Protein AF-A0A8D0GKC6-F1 (afdb_monomer_lite)

Sequence (183 aa):
MTLDKDHEVAVQAMKLLMLMSQNCEDVLSSEDCETLYQFVYTTHRPLAVAAGEFLYKRLLSCQGADEEVPSKRGGKFRPNASHLRTLITFFLESELHKHVTYLVDSLWDWATSLLKDWECMTALLLENIEEEEEVLSNAQESVLVEIILATVREASEGHPPVGRGAARRVSEFDSNLFVCAGT

Structure (mmCIF, N/CA/C/O backbone):
data_AF-A0A8D0GKC6-F1
#
_entry.id   AF-A0A8D0GKC6-F1
#
loop_
_atom_site.group_PDB
_atom_site.id
_atom_site.type_symbol
_atom_site.label_atom_id
_atom_site.label_alt_id
_atom_site.label_comp_id
_atom_site.label_asym_id
_atom_site.label_entity_id
_atom_site.label_seq_id
_atom_site.pdbx_PDB_ins_code
_atom_site.Cartn_x
_atom_site.Cartn_y
_atom_site.Cartn_z
_atom_site.occupancy
_atom_site.B_iso_or_equiv
_atom_site.auth_seq_id
_atom_site.auth_comp_id
_atom_site.auth_asym_id
_atom_site.auth_atom_id
_atom_site.pdbx_PDB_model_num
ATOM 1 N N . MET A 1 1 ? 16.879 -10.874 -8.946 1.00 59.22 1 MET A N 1
ATOM 2 C CA . MET A 1 1 ? 15.945 -10.841 -10.097 1.00 59.22 1 MET A CA 1
ATOM 3 C C . MET A 1 1 ? 14.841 -9.801 -9.918 1.00 59.22 1 MET A C 1
ATOM 5 O O . MET A 1 1 ? 14.471 -9.173 -10.891 1.00 59.22 1 MET A O 1
ATOM 9 N N . THR A 1 2 ? 14.336 -9.550 -8.707 1.00 56.59 2 THR A N 1
ATOM 10 C CA . THR A 1 2 ? 13.436 -8.404 -8.437 1.00 56.59 2 THR A CA 1
ATOM 11 C C . THR A 1 2 ? 14.154 -7.043 -8.478 1.00 56.59 2 THR A C 1
ATOM 13 O O . THR A 1 2 ? 13.531 -6.025 -8.746 1.00 56.59 2 THR A O 1
ATOM 16 N N . LEU A 1 3 ? 15.478 -7.033 -8.284 1.00 65.00 3 LEU A N 1
ATOM 17 C CA . LEU A 1 3 ? 16.379 -5.882 -8.472 1.00 65.00 3 LEU A CA 1
ATOM 18 C C . LEU A 1 3 ? 17.128 -5.927 -9.819 1.00 65.00 3 LEU A C 1
ATOM 20 O O . LEU A 1 3 ? 18.286 -5.516 -9.902 1.00 65.00 3 LEU A O 1
ATOM 24 N N . ASP A 1 4 ? 16.528 -6.526 -10.849 1.00 73.06 4 ASP A N 1
ATOM 25 C CA . ASP A 1 4 ? 17.168 -6.583 -12.166 1.00 73.06 4 ASP A CA 1
ATOM 26 C C . ASP A 1 4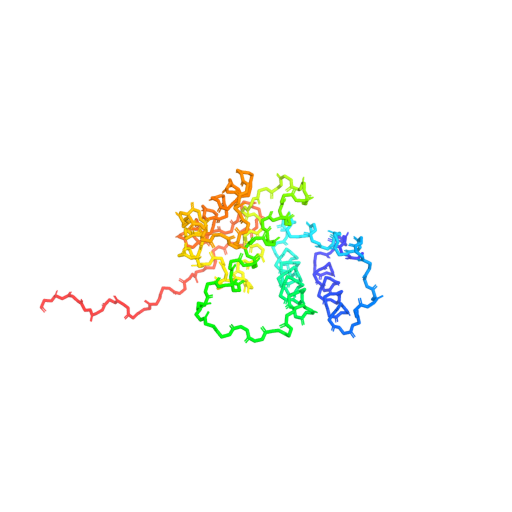 ? 17.294 -5.184 -12.794 1.00 73.06 4 ASP A C 1
ATOM 28 O O . ASP A 1 4 ? 16.522 -4.275 -12.484 1.00 73.06 4 ASP A O 1
ATOM 32 N N . LYS A 1 5 ? 18.276 -5.003 -13.684 1.00 71.69 5 LYS A N 1
ATOM 33 C CA . LYS A 1 5 ? 18.432 -3.760 -14.452 1.00 71.69 5 LYS A CA 1
ATOM 34 C C . LYS A 1 5 ? 17.299 -3.593 -15.464 1.00 71.69 5 LYS A C 1
ATOM 36 O O . LYS A 1 5 ? 16.935 -2.457 -15.773 1.00 71.69 5 LYS A O 1
ATOM 41 N N . ASP A 1 6 ? 16.743 -4.705 -15.949 1.00 78.00 6 ASP A N 1
ATOM 42 C CA . ASP A 1 6 ? 15.542 -4.700 -16.776 1.00 78.00 6 ASP A CA 1
ATOM 43 C C . ASP A 1 6 ? 14.279 -4.707 -15.914 1.00 78.00 6 ASP A C 1
ATOM 45 O O . ASP A 1 6 ? 13.900 -5.700 -15.288 1.00 78.00 6 ASP A O 1
ATOM 49 N N . HIS A 1 7 ? 13.579 -3.574 -15.931 1.00 77.25 7 HIS A N 1
ATOM 50 C CA . HIS A 1 7 ? 12.373 -3.358 -15.138 1.00 77.25 7 HIS A CA 1
ATOM 51 C C . HIS A 1 7 ? 11.237 -4.326 -15.505 1.00 77.25 7 HIS A C 1
ATOM 53 O O . HIS A 1 7 ? 10.476 -4.735 -14.631 1.00 77.25 7 HIS A O 1
ATOM 59 N N . GLU A 1 8 ? 11.145 -4.750 -16.768 1.00 80.75 8 GLU A N 1
ATOM 60 C CA . GLU A 1 8 ? 10.177 -5.762 -17.208 1.00 80.75 8 GLU A CA 1
ATOM 61 C C . GLU A 1 8 ? 10.452 -7.128 -16.564 1.00 80.75 8 GLU A C 1
ATOM 63 O O . GLU A 1 8 ? 9.529 -7.793 -16.093 1.00 80.75 8 GLU A O 1
ATOM 68 N N . VAL A 1 9 ? 11.725 -7.529 -16.461 1.00 84.44 9 VAL A N 1
ATOM 69 C CA . VAL A 1 9 ? 12.122 -8.786 -15.807 1.00 84.44 9 VAL A CA 1
ATOM 70 C C . VAL A 1 9 ? 11.808 -8.727 -14.314 1.00 84.44 9 VAL A C 1
ATOM 72 O O . VAL A 1 9 ? 11.260 -9.685 -13.768 1.00 84.44 9 VAL A O 1
ATOM 75 N N . ALA A 1 10 ? 12.070 -7.587 -13.668 1.00 83.69 10 ALA A N 1
ATOM 76 C CA . ALA A 1 10 ? 11.722 -7.369 -12.267 1.00 83.69 10 ALA A CA 1
ATOM 77 C C . ALA A 1 10 ? 10.207 -7.488 -12.012 1.00 83.69 10 ALA A C 1
ATOM 79 O O . ALA A 1 10 ? 9.794 -8.133 -11.047 1.00 83.69 10 ALA A O 1
ATOM 80 N N . VAL A 1 11 ? 9.371 -6.930 -12.898 1.00 84.75 11 VAL A N 1
ATOM 81 C CA . VAL A 1 11 ? 7.902 -7.036 -12.810 1.00 84.75 11 VAL A CA 1
ATOM 82 C C . VAL A 1 11 ? 7.440 -8.484 -12.961 1.00 84.75 11 VAL A C 1
ATOM 84 O O . VAL A 1 11 ? 6.608 -8.945 -12.179 1.00 84.75 11 VAL A O 1
ATOM 87 N N . GLN A 1 12 ? 7.971 -9.221 -13.941 1.00 84.75 12 GLN A N 1
ATOM 88 C CA . GLN A 1 12 ? 7.602 -10.628 -14.129 1.00 84.75 12 GLN A CA 1
ATOM 89 C C . GLN A 1 12 ? 8.078 -11.504 -12.963 1.00 84.75 12 GLN A C 1
ATOM 91 O O . GLN A 1 12 ? 7.338 -12.380 -12.522 1.00 84.75 12 GLN A O 1
ATOM 96 N N . ALA A 1 13 ? 9.264 -11.233 -12.409 1.00 86.12 13 ALA A N 1
ATOM 97 C CA . ALA A 1 13 ? 9.757 -11.913 -11.215 1.00 86.12 13 ALA A CA 1
ATOM 98 C C . ALA A 1 13 ? 8.852 -11.654 -9.998 1.00 86.12 13 ALA A C 1
ATOM 100 O O . ALA A 1 13 ? 8.500 -12.598 -9.297 1.00 86.12 13 ALA A O 1
ATOM 101 N N . MET A 1 14 ? 8.414 -10.408 -9.785 1.00 85.00 14 MET A N 1
ATOM 102 C CA . MET A 1 14 ? 7.464 -10.056 -8.721 1.00 85.00 14 MET A CA 1
ATOM 103 C C . MET A 1 14 ? 6.135 -10.810 -8.872 1.00 85.00 14 MET A C 1
ATOM 105 O O . MET A 1 14 ? 5.643 -11.409 -7.918 1.00 85.00 14 MET A O 1
ATOM 109 N N . LYS A 1 15 ? 5.573 -10.849 -10.086 1.00 84.56 15 LYS A N 1
ATOM 110 C CA . LYS A 1 15 ? 4.337 -11.598 -10.372 1.00 84.56 15 LYS A CA 1
ATOM 111 C C . LYS A 1 15 ? 4.500 -13.100 -10.152 1.00 84.56 15 LYS A C 1
ATOM 113 O O . LYS A 1 15 ? 3.595 -13.740 -9.627 1.00 84.56 15 LYS A O 1
ATOM 118 N N . LEU A 1 16 ? 5.648 -13.662 -10.527 1.00 85.06 16 LEU A N 1
ATOM 119 C CA . LEU A 1 16 ? 5.946 -15.069 -10.284 1.00 85.06 16 LEU A CA 1
ATOM 120 C C . LEU A 1 16 ? 6.012 -15.369 -8.783 1.00 85.06 16 LEU A C 1
ATOM 122 O O . LEU A 1 16 ? 5.366 -16.311 -8.338 1.00 85.06 16 LEU A O 1
ATOM 126 N N . LEU A 1 17 ? 6.724 -14.552 -8.000 1.00 82.00 17 LEU A N 1
ATOM 127 C CA . LEU A 1 17 ? 6.805 -14.707 -6.542 1.00 82.00 17 LEU A CA 1
ATOM 128 C C . LEU A 1 17 ? 5.427 -14.591 -5.885 1.00 82.00 17 LEU A C 1
ATOM 130 O O . LEU A 1 17 ? 5.087 -15.390 -5.016 1.00 82.00 17 LEU A O 1
ATOM 134 N N . MET A 1 18 ? 4.590 -13.670 -6.365 1.00 80.94 18 MET A N 1
ATOM 135 C CA . MET A 1 18 ? 3.201 -13.559 -5.931 1.00 80.94 18 MET A CA 1
ATOM 136 C C . MET A 1 18 ? 2.404 -14.842 -6.222 1.00 80.94 18 MET A C 1
ATOM 138 O O . MET A 1 18 ? 1.714 -15.343 -5.336 1.00 80.94 18 MET A O 1
ATOM 142 N N . LEU A 1 19 ? 2.513 -15.414 -7.425 1.00 79.69 19 LEU A N 1
ATOM 143 C CA . LEU A 1 19 ? 1.852 -16.682 -7.757 1.00 79.69 19 LEU A CA 1
ATOM 144 C C . LEU A 1 19 ? 2.386 -17.846 -6.916 1.00 79.69 19 LEU A C 1
ATOM 146 O O . LEU A 1 19 ? 1.610 -18.700 -6.494 1.00 79.69 19 LEU A O 1
ATOM 150 N N . MET A 1 20 ? 3.689 -17.884 -6.646 1.00 80.19 20 MET A N 1
ATOM 151 C CA . MET A 1 20 ? 4.288 -18.906 -5.788 1.00 80.19 20 MET A CA 1
ATOM 152 C C . MET A 1 20 ? 3.765 -18.798 -4.356 1.00 80.19 20 MET A C 1
ATOM 154 O O . MET A 1 20 ? 3.385 -19.813 -3.792 1.00 80.19 20 MET A O 1
ATOM 158 N N . SER A 1 21 ? 3.638 -17.584 -3.814 1.00 75.06 21 SER A N 1
ATOM 159 C CA . SER A 1 21 ? 3.091 -17.360 -2.468 1.00 75.06 21 SER A CA 1
ATOM 160 C C . SER A 1 21 ? 1.635 -17.809 -2.304 1.00 75.06 21 SER A C 1
ATOM 162 O O . SER A 1 21 ? 1.235 -18.210 -1.219 1.00 75.06 21 SER A O 1
ATOM 164 N N . GLN A 1 22 ? 0.840 -17.743 -3.378 1.00 71.38 22 GLN A N 1
ATOM 165 C CA . GLN A 1 22 ? -0.571 -18.144 -3.371 1.00 71.38 22 GLN A CA 1
ATOM 166 C C . GLN A 1 22 ? -0.742 -19.656 -3.499 1.00 71.38 22 GLN A C 1
ATOM 168 O O . GLN A 1 22 ? -1.721 -20.206 -3.011 1.00 71.38 22 GLN A O 1
ATOM 173 N N . ASN A 1 23 ? 0.181 -20.321 -4.197 1.00 71.25 23 ASN A N 1
ATOM 174 C CA . ASN A 1 23 ? 0.098 -21.758 -4.449 1.00 71.25 23 ASN A CA 1
ATOM 175 C C . ASN A 1 23 ? 0.909 -22.583 -3.440 1.00 71.25 23 ASN A C 1
ATOM 177 O O . ASN A 1 23 ? 0.647 -23.773 -3.284 1.00 71.25 23 ASN A O 1
ATOM 181 N N . CYS A 1 24 ? 1.879 -21.964 -2.764 1.00 65.19 24 CYS A N 1
ATOM 182 C CA . CYS A 1 24 ? 2.765 -22.606 -1.806 1.00 65.19 24 CYS A CA 1
ATOM 183 C C . CYS A 1 24 ? 3.022 -21.657 -0.620 1.00 65.19 24 CYS A C 1
ATOM 185 O O . CYS A 1 24 ? 3.905 -20.800 -0.694 1.00 65.19 24 CYS A O 1
ATOM 187 N N . GLU A 1 25 ? 2.280 -21.826 0.479 1.00 58.81 25 GLU A N 1
ATOM 188 C CA . GLU A 1 25 ? 2.396 -20.964 1.673 1.00 58.81 25 GLU A CA 1
ATOM 189 C C . GLU A 1 25 ? 3.779 -21.020 2.351 1.00 58.81 25 GLU A C 1
ATOM 191 O O . GLU A 1 25 ? 4.148 -20.080 3.044 1.00 58.81 25 GLU A O 1
ATOM 196 N N . ASP A 1 26 ? 4.571 -22.065 2.092 1.00 62.69 26 ASP A N 1
ATOM 197 C CA . ASP A 1 26 ? 5.830 -22.359 2.798 1.00 62.69 26 ASP A CA 1
ATOM 198 C C . ASP A 1 26 ? 7.103 -21.996 2.001 1.00 62.69 26 ASP A C 1
ATOM 200 O O . ASP A 1 26 ? 8.217 -22.369 2.364 1.00 62.69 26 ASP A O 1
ATOM 204 N N . VAL A 1 27 ? 6.958 -21.324 0.851 1.00 68.44 27 VAL A N 1
ATOM 205 C CA . VAL A 1 27 ? 8.092 -21.059 -0.060 1.00 68.44 27 VAL A CA 1
ATOM 206 C C . VAL A 1 27 ? 8.754 -19.703 0.182 1.00 68.44 27 VAL A C 1
ATOM 208 O O . VAL A 1 27 ? 9.926 -19.543 -0.156 1.00 68.44 27 VAL A O 1
ATOM 211 N N . LEU A 1 28 ? 8.037 -18.734 0.754 1.00 70.31 28 LEU A N 1
ATOM 212 C CA . LEU A 1 28 ? 8.579 -17.406 1.046 1.00 70.31 28 LEU A CA 1
ATOM 213 C C . LEU A 1 28 ? 8.733 -17.220 2.552 1.00 70.31 28 LEU A C 1
ATOM 215 O O . LEU A 1 28 ? 7.760 -17.341 3.295 1.00 70.31 28 LEU A O 1
ATOM 219 N N . SER A 1 29 ? 9.945 -16.876 2.984 1.00 77.69 29 SER A N 1
ATOM 220 C CA . SER A 1 29 ? 10.199 -16.471 4.365 1.00 77.69 29 SER A CA 1
ATOM 221 C C . SER A 1 29 ? 9.490 -15.145 4.684 1.00 77.69 29 SER A C 1
ATOM 223 O O . SER A 1 29 ? 9.150 -14.366 3.784 1.00 77.69 29 SER A O 1
ATOM 225 N N . SER A 1 30 ? 9.306 -14.845 5.972 1.00 74.19 30 SER A N 1
ATOM 226 C CA . SER A 1 30 ? 8.868 -13.515 6.420 1.00 74.19 30 SER A CA 1
ATOM 227 C C . SER A 1 30 ? 9.824 -12.422 5.932 1.00 74.19 30 SER A C 1
ATOM 229 O O . SER A 1 30 ? 9.370 -11.383 5.460 1.00 74.19 30 SER A O 1
ATOM 231 N N . GLU A 1 31 ? 11.131 -12.704 5.932 1.00 78.94 31 GLU A N 1
ATOM 232 C CA . GLU A 1 31 ? 12.169 -11.796 5.426 1.00 78.94 31 GLU A CA 1
ATOM 233 C C . GLU A 1 31 ? 11.997 -11.517 3.923 1.00 78.94 31 GLU A C 1
ATOM 235 O O . GLU A 1 31 ? 12.089 -10.372 3.477 1.00 78.94 31 GLU A O 1
ATOM 240 N N . ASP A 1 32 ? 11.669 -12.542 3.128 1.00 81.19 32 ASP A N 1
ATOM 241 C CA . ASP A 1 32 ? 11.417 -12.367 1.696 1.00 81.19 32 ASP A CA 1
ATOM 242 C C . ASP A 1 32 ? 10.186 -11.482 1.476 1.00 81.19 32 ASP A C 1
ATOM 244 O O . ASP A 1 32 ? 10.215 -10.577 0.644 1.00 81.19 32 ASP A O 1
ATOM 248 N N . CYS A 1 33 ? 9.122 -11.679 2.259 1.00 78.81 33 CYS A N 1
ATOM 249 C CA . CYS A 1 33 ? 7.913 -10.859 2.177 1.00 78.81 33 CYS A CA 1
ATOM 250 C C . CYS A 1 33 ? 8.194 -9.385 2.494 1.00 78.81 33 CYS A C 1
ATOM 252 O O . CYS A 1 33 ? 7.742 -8.513 1.751 1.00 78.81 33 CYS A O 1
ATOM 254 N N . GLU A 1 34 ? 8.983 -9.102 3.532 1.00 80.00 34 GLU A N 1
ATOM 255 C CA . GLU A 1 34 ? 9.405 -7.739 3.869 1.00 80.00 34 GLU A CA 1
ATOM 256 C C . GLU A 1 34 ? 10.150 -7.081 2.705 1.00 80.00 34 GLU A C 1
ATOM 258 O O . GLU A 1 34 ? 9.822 -5.955 2.321 1.00 80.00 34 GLU A O 1
ATOM 263 N N . THR A 1 35 ? 11.086 -7.795 2.065 1.00 81.88 35 THR A N 1
ATOM 264 C CA . THR A 1 35 ? 11.780 -7.258 0.882 1.00 81.88 35 THR A CA 1
ATOM 265 C C . THR A 1 35 ? 10.823 -6.991 -0.279 1.00 81.88 35 THR A C 1
ATOM 267 O O . THR A 1 35 ? 10.988 -5.998 -0.989 1.00 81.88 35 THR A O 1
ATOM 270 N N . LEU A 1 36 ? 9.793 -7.824 -0.468 1.00 83.94 36 LEU A N 1
ATOM 271 C CA . LEU A 1 36 ? 8.788 -7.624 -1.513 1.00 83.94 36 LEU A CA 1
ATOM 272 C C . LEU A 1 36 ? 7.919 -6.392 -1.244 1.00 83.94 36 LEU A C 1
ATOM 274 O O . LEU A 1 36 ? 7.638 -5.620 -2.164 1.00 83.94 36 LEU A O 1
ATOM 278 N N . TYR A 1 37 ? 7.557 -6.153 0.014 1.00 83.75 37 TYR A N 1
ATOM 279 C CA . TYR A 1 37 ? 6.782 -4.980 0.399 1.00 83.75 37 TYR A CA 1
ATOM 280 C C . TYR A 1 37 ? 7.551 -3.665 0.207 1.00 83.75 37 TYR A C 1
ATOM 282 O O . TYR A 1 37 ? 6.946 -2.642 -0.111 1.00 83.75 37 TYR A O 1
ATOM 290 N N . GLN A 1 38 ? 8.887 -3.678 0.266 1.00 84.75 38 GLN A N 1
ATOM 291 C CA . GLN A 1 38 ? 9.696 -2.492 -0.053 1.00 84.75 38 GLN A CA 1
ATOM 292 C C . GLN A 1 38 ? 9.508 -2.009 -1.501 1.00 84.75 38 GLN A C 1
ATOM 294 O O . GLN A 1 38 ? 9.652 -0.812 -1.780 1.00 84.75 38 GLN A O 1
ATOM 299 N N . PHE A 1 39 ? 9.141 -2.898 -2.435 1.00 85.38 39 PHE A N 1
ATOM 300 C CA . PHE A 1 39 ? 8.950 -2.520 -3.839 1.00 85.38 39 PHE A CA 1
ATOM 301 C C . PHE A 1 39 ? 7.729 -1.620 -4.073 1.00 85.38 39 PHE A C 1
ATOM 303 O O . PHE A 1 39 ? 7.677 -0.907 -5.083 1.00 85.38 39 PHE A O 1
ATOM 310 N N . VAL A 1 40 ? 6.809 -1.563 -3.107 1.00 85.94 40 VAL A N 1
ATOM 311 C CA . VAL A 1 40 ? 5.681 -0.621 -3.067 1.00 85.94 40 VAL A CA 1
ATOM 312 C C . VAL A 1 40 ? 6.163 0.836 -3.059 1.00 85.94 40 VAL A C 1
ATOM 314 O O . VAL A 1 40 ? 5.433 1.728 -3.471 1.00 85.94 40 VAL A O 1
ATOM 317 N N . TYR A 1 41 ? 7.423 1.108 -2.708 1.00 85.44 41 TYR A N 1
ATOM 318 C CA . TYR A 1 41 ? 8.012 2.453 -2.728 1.00 85.44 41 TYR A CA 1
ATOM 319 C C . TYR A 1 41 ? 8.949 2.714 -3.922 1.00 85.44 41 TYR A C 1
ATOM 321 O O . TYR A 1 41 ? 9.650 3.727 -3.959 1.00 85.44 41 TYR A O 1
ATOM 329 N N . THR A 1 42 ? 9.003 1.821 -4.918 1.00 85.06 42 THR A N 1
ATOM 330 C CA . THR A 1 42 ? 9.894 1.991 -6.087 1.00 85.06 42 THR A CA 1
ATOM 331 C C . THR A 1 42 ? 9.441 3.125 -7.004 1.00 85.06 42 THR A C 1
ATOM 333 O O . THR A 1 42 ? 8.265 3.444 -7.068 1.00 85.06 42 THR A O 1
ATOM 336 N N . THR A 1 43 ? 10.328 3.747 -7.777 1.00 82.06 43 THR A N 1
ATOM 337 C CA . THR A 1 43 ? 9.913 4.762 -8.769 1.00 82.06 43 THR A CA 1
ATOM 338 C C . THR A 1 43 ? 9.258 4.150 -10.013 1.00 82.06 43 THR A C 1
ATOM 340 O O . THR A 1 43 ? 8.572 4.842 -10.757 1.00 82.06 43 THR A O 1
ATOM 343 N N . HIS A 1 44 ? 9.425 2.846 -10.245 1.00 84.25 44 HIS A N 1
ATOM 344 C CA . HIS A 1 44 ? 8.860 2.155 -11.397 1.00 84.25 44 HIS A CA 1
ATOM 345 C C . HIS A 1 44 ? 7.421 1.693 -11.116 1.00 84.25 44 HIS A C 1
ATOM 347 O O . HIS A 1 44 ? 7.207 0.629 -10.532 1.00 84.25 44 HIS A O 1
ATOM 353 N N . ARG A 1 45 ? 6.424 2.476 -11.564 1.00 84.44 45 ARG A N 1
ATOM 354 C CA . ARG A 1 45 ? 4.993 2.227 -11.283 1.00 84.44 45 ARG A CA 1
ATOM 355 C C . ARG A 1 45 ? 4.540 0.783 -11.563 1.00 84.44 45 ARG A C 1
ATOM 357 O O . ARG A 1 45 ? 3.903 0.217 -10.683 1.00 84.44 45 ARG A O 1
ATOM 364 N N . PRO A 1 46 ? 4.867 0.129 -12.698 1.00 85.62 46 PRO A N 1
ATOM 365 C CA . PRO A 1 46 ? 4.428 -1.251 -12.936 1.00 85.62 46 PRO A CA 1
ATOM 366 C C . PRO A 1 46 ? 4.935 -2.262 -11.896 1.00 85.62 46 PRO A C 1
ATOM 368 O O . PRO A 1 46 ? 4.236 -3.223 -11.586 1.00 85.62 46 PRO A O 1
ATOM 371 N N . LEU A 1 47 ? 6.134 -2.044 -11.345 1.00 86.44 47 LEU A N 1
ATOM 372 C CA . LEU A 1 47 ? 6.696 -2.896 -10.293 1.00 86.44 47 LEU A CA 1
ATOM 373 C C . LEU A 1 47 ? 6.040 -2.598 -8.945 1.00 86.44 47 LEU A C 1
ATOM 375 O O . LEU A 1 47 ? 5.680 -3.523 -8.223 1.00 86.44 47 LEU A O 1
ATOM 379 N N . ALA A 1 48 ? 5.830 -1.318 -8.645 1.00 87.81 48 ALA A N 1
ATOM 380 C CA . ALA A 1 48 ? 5.144 -0.885 -7.438 1.00 87.81 48 ALA A CA 1
ATOM 381 C C . ALA A 1 48 ? 3.697 -1.386 -7.364 1.00 87.81 48 ALA A C 1
ATOM 383 O O . ALA A 1 48 ? 3.285 -1.902 -6.333 1.00 87.81 48 ALA A O 1
ATOM 384 N N . VAL A 1 49 ? 2.950 -1.309 -8.468 1.00 88.25 49 VAL A N 1
ATOM 385 C CA . VAL A 1 49 ? 1.570 -1.810 -8.556 1.00 88.25 49 VAL A CA 1
ATOM 386 C C . VAL A 1 49 ? 1.520 -3.332 -8.400 1.00 88.25 49 VAL A C 1
ATOM 388 O O . VAL A 1 49 ? 0.632 -3.845 -7.725 1.00 88.25 49 VAL A O 1
ATOM 391 N N . ALA A 1 50 ? 2.487 -4.069 -8.960 1.00 88.19 50 ALA A N 1
ATOM 392 C CA . ALA A 1 50 ? 2.585 -5.515 -8.744 1.00 88.19 50 ALA A CA 1
ATOM 393 C C . ALA A 1 50 ? 2.907 -5.859 -7.276 1.00 88.19 50 ALA A C 1
ATOM 395 O O . ALA A 1 50 ? 2.345 -6.801 -6.725 1.00 88.19 50 ALA A O 1
ATOM 396 N N . ALA A 1 51 ? 3.773 -5.083 -6.620 1.00 87.50 51 ALA A N 1
ATOM 397 C CA . ALA A 1 51 ? 4.052 -5.241 -5.193 1.00 87.50 51 ALA A CA 1
ATOM 398 C C . ALA A 1 51 ? 2.840 -4.864 -4.318 1.00 87.50 51 ALA A C 1
ATOM 400 O O . ALA A 1 51 ? 2.560 -5.535 -3.327 1.00 87.50 51 ALA A O 1
ATOM 401 N N . GLY A 1 52 ? 2.088 -3.832 -4.710 1.00 87.56 52 GLY A N 1
ATOM 402 C CA . GLY A 1 52 ? 0.846 -3.417 -4.058 1.00 87.56 52 GLY A CA 1
ATOM 403 C C . GLY A 1 52 ? -0.238 -4.491 -4.137 1.00 87.56 52 GLY A C 1
ATOM 404 O O . GLY A 1 52 ? -0.892 -4.773 -3.138 1.00 87.56 52 GLY A O 1
ATOM 405 N N . GLU A 1 53 ? -0.377 -5.162 -5.284 1.00 88.00 53 GLU A N 1
ATOM 406 C CA . GLU A 1 53 ? -1.260 -6.327 -5.430 1.00 88.00 53 GLU A CA 1
ATOM 407 C C . GLU A 1 53 ? -0.878 -7.452 -4.459 1.00 88.00 53 GLU A C 1
ATOM 409 O O . GLU A 1 53 ? -1.746 -8.031 -3.805 1.00 88.00 53 GLU A O 1
ATOM 414 N N . PHE A 1 54 ? 0.421 -7.751 -4.347 1.00 85.94 54 PHE A N 1
ATOM 415 C CA . PHE A 1 54 ? 0.928 -8.773 -3.432 1.00 85.94 54 PHE A CA 1
ATOM 416 C C . PHE A 1 54 ? 0.617 -8.411 -1.975 1.00 85.94 54 PHE A C 1
ATOM 418 O O . PHE A 1 54 ? 0.055 -9.236 -1.255 1.00 85.94 54 PHE A O 1
ATOM 425 N N . LEU A 1 55 ? 0.896 -7.167 -1.570 1.00 85.06 55 LEU A N 1
ATOM 426 C CA . LEU A 1 55 ? 0.568 -6.652 -0.239 1.00 85.06 55 LEU A CA 1
ATOM 427 C C . LEU A 1 55 ? -0.935 -6.752 0.040 1.00 85.06 55 LEU A C 1
ATOM 429 O O . LEU A 1 55 ? -1.328 -7.306 1.060 1.00 85.06 55 LEU A O 1
ATOM 433 N N . TYR A 1 56 ? -1.780 -6.283 -0.880 1.00 84.12 56 TYR A N 1
ATOM 434 C CA . TYR A 1 56 ? -3.231 -6.302 -0.701 1.00 84.12 56 TYR A CA 1
ATOM 435 C C . TYR A 1 56 ? -3.781 -7.727 -0.574 1.00 84.12 56 TYR A C 1
ATOM 437 O O . TYR A 1 56 ? -4.562 -8.014 0.330 1.00 84.12 56 TYR A O 1
ATOM 445 N N . LYS A 1 57 ? -3.325 -8.661 -1.417 1.00 82.75 57 LYS A N 1
ATOM 446 C CA . LYS A 1 57 ? -3.732 -10.070 -1.325 1.00 82.75 57 LYS A CA 1
ATOM 447 C C . LYS A 1 57 ? -3.278 -10.727 -0.024 1.00 82.75 57 LYS A C 1
ATOM 449 O O . LYS A 1 57 ? -4.031 -11.520 0.536 1.00 82.75 57 LYS A O 1
ATOM 454 N N . ARG A 1 58 ? -2.084 -10.400 0.479 1.00 78.06 58 ARG A N 1
ATOM 455 C CA . ARG A 1 58 ? -1.596 -10.901 1.774 1.00 78.06 58 ARG A CA 1
ATOM 456 C C . ARG A 1 58 ? -2.382 -10.306 2.942 1.00 78.06 58 ARG A C 1
ATOM 458 O O . ARG A 1 58 ? -2.799 -11.068 3.806 1.00 78.06 58 ARG A O 1
ATOM 465 N N . LEU A 1 59 ? -2.678 -9.003 2.913 1.00 73.06 59 LEU A N 1
ATOM 466 C CA . LEU A 1 59 ? -3.548 -8.339 3.894 1.00 73.06 59 LEU A CA 1
ATOM 467 C C . LEU A 1 59 ? -4.933 -9.001 3.967 1.00 73.06 59 LEU A C 1
ATOM 469 O O . LEU A 1 59 ? -5.427 -9.247 5.063 1.00 73.06 59 LEU A O 1
ATOM 473 N N . LEU A 1 60 ? -5.522 -9.346 2.816 1.00 68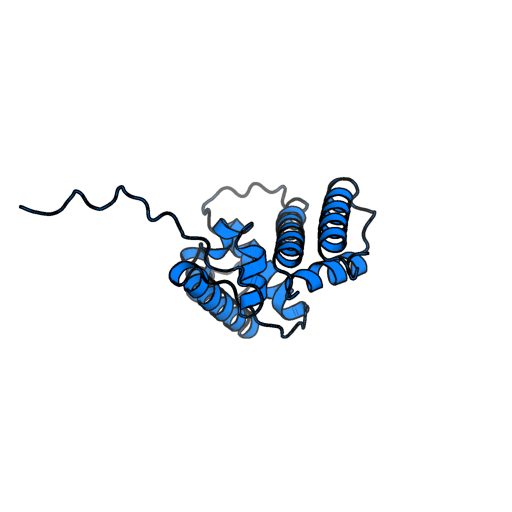.81 60 LEU A N 1
ATOM 474 C CA . LEU A 1 60 ? -6.794 -10.075 2.747 1.00 68.81 60 LEU A CA 1
ATOM 475 C C . LEU A 1 60 ? -6.682 -11.530 3.240 1.00 68.81 60 LEU A C 1
ATOM 477 O O . LEU A 1 60 ? -7.612 -12.044 3.853 1.00 68.81 60 LEU A O 1
ATOM 481 N N . SER A 1 61 ? -5.563 -12.208 2.966 1.00 64.06 61 SER A N 1
ATOM 482 C CA . SER A 1 61 ? -5.381 -13.630 3.308 1.00 64.06 61 SER A CA 1
ATOM 483 C C . SER A 1 61 ? -5.107 -13.852 4.800 1.00 64.06 61 SER A C 1
ATOM 485 O O . SER A 1 61 ? -5.579 -14.838 5.357 1.00 64.06 61 SER A O 1
ATOM 487 N N . CYS A 1 62 ? -4.410 -12.930 5.476 1.00 51.25 62 CYS A N 1
ATOM 488 C CA . CYS A 1 62 ? -4.134 -13.028 6.917 1.00 51.25 62 CYS A CA 1
ATOM 489 C C . CYS A 1 62 ? -5.400 -12.995 7.795 1.00 51.25 62 CYS A C 1
ATOM 491 O O . CYS A 1 62 ? -5.354 -13.450 8.930 1.00 51.25 62 CYS A O 1
ATOM 493 N N . GLN A 1 63 ? -6.528 -12.499 7.279 1.00 49.53 63 GLN A N 1
ATOM 494 C CA . GLN A 1 63 ? -7.816 -12.478 7.985 1.00 49.53 63 GLN A CA 1
ATOM 495 C C . GLN A 1 63 ? -8.699 -13.705 7.688 1.00 49.53 63 GLN A C 1
ATOM 497 O O . GLN A 1 63 ? -9.776 -13.830 8.255 1.00 49.53 63 GLN A O 1
ATOM 502 N N . GLY A 1 64 ? -8.270 -14.608 6.797 1.00 37.91 64 GLY A N 1
ATOM 503 C CA . GLY A 1 64 ? -8.991 -15.850 6.490 1.00 37.91 64 GLY A CA 1
ATOM 504 C C . GLY A 1 64 ? -8.655 -17.024 7.417 1.00 37.91 64 GLY A C 1
ATOM 505 O O . GLY A 1 64 ? -9.324 -18.051 7.348 1.00 37.91 64 GLY A O 1
ATOM 506 N N . ALA A 1 65 ? -7.616 -16.892 8.249 1.00 38.59 65 ALA A N 1
ATOM 507 C CA . ALA A 1 65 ? -7.124 -17.951 9.135 1.00 38.59 65 ALA A CA 1
ATOM 508 C C . ALA A 1 65 ? -7.595 -17.815 10.593 1.00 38.59 65 ALA A C 1
ATOM 510 O O . ALA A 1 65 ? -7.419 -18.752 11.369 1.00 38.59 65 ALA A O 1
ATOM 511 N N . ASP A 1 66 ? -8.207 -16.688 10.956 1.00 37.03 66 ASP A N 1
ATOM 512 C CA . ASP A 1 66 ? -8.742 -16.438 12.292 1.00 37.03 66 ASP A CA 1
ATOM 513 C C . ASP A 1 66 ? -10.169 -15.893 12.138 1.00 37.03 66 ASP A C 1
ATOM 515 O O . ASP A 1 66 ? -10.396 -15.026 11.301 1.00 37.03 66 ASP A O 1
ATOM 519 N N . GLU A 1 67 ? -11.117 -16.419 12.917 1.00 38.34 67 GLU A N 1
ATOM 520 C CA . GLU A 1 67 ? -12.573 -16.158 12.878 1.00 38.34 67 GLU A CA 1
ATOM 521 C C . GLU A 1 67 ? -13.436 -17.053 11.950 1.00 38.34 67 GLU A C 1
ATOM 523 O O . GLU A 1 67 ? -14.258 -16.581 11.161 1.00 38.34 67 GLU A O 1
ATOM 528 N N . GLU A 1 68 ? -13.437 -18.372 12.191 1.00 35.09 68 GLU A N 1
ATOM 529 C CA . GLU A 1 68 ? -14.729 -19.086 12.238 1.00 35.09 68 GLU A CA 1
ATOM 530 C C . GLU A 1 68 ? -15.449 -18.754 13.562 1.00 35.09 68 GLU A C 1
ATOM 532 O O . GLU A 1 68 ? -15.591 -19.592 14.451 1.00 35.09 68 GLU A O 1
ATOM 537 N N . VAL A 1 69 ? -15.949 -17.524 13.703 1.00 35.62 69 VAL A N 1
ATOM 538 C CA . VAL A 1 69 ? -17.050 -17.231 14.630 1.00 35.62 69 VAL A CA 1
ATOM 539 C C . VAL A 1 69 ? -18.059 -16.341 13.900 1.00 35.62 69 VAL A C 1
ATOM 541 O O . VAL A 1 69 ? -17.800 -15.165 13.649 1.00 35.62 69 VAL A O 1
ATOM 544 N N . PRO A 1 70 ? -19.249 -16.853 13.532 1.00 39.78 70 PRO A N 1
ATOM 545 C CA . PRO A 1 70 ? -20.239 -16.063 12.820 1.00 39.78 70 PRO A CA 1
ATOM 546 C C . PRO A 1 70 ? -20.968 -15.164 13.821 1.00 39.78 70 PRO A C 1
ATOM 548 O O . PRO A 1 70 ? -22.082 -15.467 14.263 1.00 39.78 70 PRO A O 1
ATOM 551 N N . SER A 1 71 ? -20.357 -14.038 14.189 1.00 32.03 71 SER A N 1
ATOM 552 C CA . SER A 1 71 ? -21.045 -13.032 14.990 1.00 32.03 71 SER A CA 1
ATOM 553 C C . SER A 1 71 ? -21.998 -12.230 14.105 1.00 32.03 71 SER A C 1
ATOM 555 O O . SER A 1 71 ? -21.649 -11.300 13.380 1.00 32.03 71 SER A O 1
ATOM 557 N N . LYS A 1 72 ? -23.259 -12.660 14.148 1.00 43.84 72 LYS A N 1
ATOM 558 C CA . LYS A 1 72 ? -24.434 -11.956 13.640 1.00 43.84 72 LYS A CA 1
ATOM 559 C C . LYS A 1 72 ? -24.520 -10.548 14.244 1.00 43.84 72 LYS A C 1
ATOM 561 O O . LYS A 1 72 ? -25.040 -10.421 15.349 1.00 43.84 72 LYS A O 1
ATOM 566 N N . ARG A 1 73 ? -24.140 -9.513 13.488 1.00 39.78 73 ARG A N 1
ATOM 567 C CA . ARG A 1 73 ? -24.850 -8.217 13.339 1.00 39.78 73 ARG A CA 1
ATOM 568 C C . ARG A 1 73 ? -23.941 -7.180 12.680 1.00 39.78 73 ARG A C 1
ATOM 570 O O . ARG A 1 73 ? -22.917 -6.844 13.239 1.00 39.78 73 ARG A O 1
ATOM 577 N N . GLY A 1 74 ? -24.419 -6.621 11.567 1.00 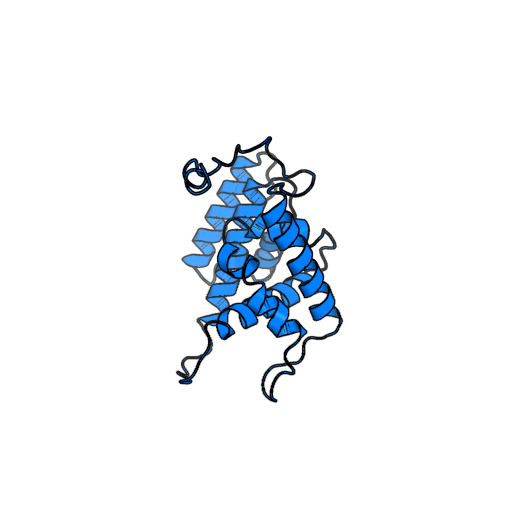38.88 74 GLY A N 1
ATOM 578 C CA . GLY A 1 74 ? -24.200 -5.220 11.193 1.00 38.88 74 GLY A CA 1
ATOM 579 C C . GLY A 1 74 ? -22.802 -4.807 10.721 1.00 38.88 74 GLY A C 1
ATOM 580 O O . GLY A 1 74 ? -21.835 -4.864 11.460 1.00 38.88 74 GLY A O 1
ATOM 581 N N . GLY A 1 75 ? -22.744 -4.248 9.512 1.00 39.41 75 GLY A N 1
ATOM 582 C CA . GLY A 1 75 ? -21.713 -3.276 9.151 1.00 39.41 75 GLY A CA 1
ATOM 583 C C . GLY A 1 75 ? -20.734 -3.762 8.093 1.00 39.41 75 GLY A C 1
ATOM 584 O O . GLY A 1 75 ? -19.763 -4.449 8.381 1.00 39.41 75 GLY A O 1
ATOM 585 N N . LYS A 1 76 ? -20.919 -3.284 6.860 1.00 47.03 76 LYS A N 1
ATOM 586 C CA . LYS A 1 76 ? -19.888 -3.309 5.807 1.00 47.03 76 LYS A CA 1
ATOM 587 C C . LYS A 1 76 ? -18.576 -2.611 6.232 1.00 47.03 76 LYS A C 1
ATOM 589 O O . LYS A 1 76 ? -17.564 -2.810 5.577 1.00 47.03 76 LYS A O 1
ATOM 594 N N . PHE A 1 77 ? -18.604 -1.847 7.330 1.00 46.00 77 PHE A N 1
ATOM 595 C CA . PHE A 1 77 ? -17.476 -1.134 7.935 1.00 46.00 77 PHE A CA 1
ATOM 596 C C . PHE A 1 77 ? -16.403 -2.047 8.542 1.00 46.00 77 PHE A C 1
ATOM 598 O O . PHE A 1 77 ? -15.221 -1.741 8.429 1.00 46.00 77 PHE A O 1
ATOM 605 N N . ARG A 1 78 ? -16.782 -3.174 9.161 1.00 58.81 78 ARG A N 1
ATOM 606 C CA . ARG A 1 78 ? -15.858 -3.995 9.966 1.00 58.81 78 ARG A CA 1
ATOM 607 C C . ARG A 1 78 ? -14.635 -4.534 9.200 1.00 58.81 78 ARG A C 1
ATOM 609 O O . ARG A 1 78 ? -13.530 -4.389 9.716 1.00 58.81 78 ARG A O 1
ATOM 616 N N . PRO A 1 79 ? -14.774 -5.109 7.985 1.00 67.31 79 PRO A N 1
ATOM 617 C CA . PRO A 1 79 ? -13.609 -5.597 7.249 1.00 67.31 79 PRO A CA 1
ATOM 618 C C . PRO A 1 79 ? -12.733 -4.448 6.737 1.00 67.31 79 PRO A C 1
ATOM 620 O O . PRO A 1 79 ? -11.516 -4.547 6.746 1.00 67.31 79 PRO A O 1
ATOM 623 N N . ASN A 1 80 ? -13.311 -3.326 6.302 1.00 74.00 80 ASN A N 1
ATOM 624 C CA . ASN A 1 80 ? -12.506 -2.204 5.809 1.00 74.00 80 ASN A CA 1
ATOM 625 C C . ASN A 1 80 ? -11.733 -1.526 6.946 1.00 74.00 80 ASN A C 1
ATOM 627 O O . ASN A 1 80 ? -10.566 -1.185 6.765 1.00 74.00 80 ASN A O 1
ATOM 631 N N . ALA A 1 81 ? -12.339 -1.423 8.130 1.00 79.94 81 ALA A N 1
ATOM 632 C CA . ALA A 1 81 ? -11.691 -0.906 9.326 1.00 79.94 81 ALA A CA 1
ATOM 633 C C . ALA A 1 81 ? -10.497 -1.767 9.767 1.00 79.94 81 ALA A C 1
ATOM 635 O O . ALA A 1 81 ? -9.421 -1.229 10.037 1.00 79.94 81 ALA A O 1
ATOM 636 N N . SER A 1 82 ? -10.646 -3.097 9.792 1.00 81.31 82 SER A N 1
ATOM 637 C CA . SER A 1 82 ? -9.544 -4.007 10.131 1.00 81.31 82 SER A CA 1
ATOM 638 C C . SER A 1 82 ? -8.413 -3.929 9.099 1.00 81.31 82 SER A C 1
ATOM 640 O O . SER A 1 82 ? -7.256 -3.771 9.481 1.00 81.31 82 SER A O 1
ATOM 642 N N . HIS A 1 83 ? -8.730 -3.934 7.797 1.00 82.88 83 HIS A N 1
ATOM 643 C CA . HIS A 1 83 ? -7.729 -3.777 6.736 1.00 82.88 83 HIS A CA 1
ATOM 644 C C . HIS A 1 83 ? -7.003 -2.423 6.799 1.00 82.88 83 HIS A C 1
ATOM 646 O O . HIS A 1 83 ? -5.793 -2.374 6.579 1.00 82.88 83 HIS A O 1
ATOM 652 N N . LEU A 1 84 ? -7.710 -1.331 7.120 1.00 85.06 84 LEU A N 1
ATOM 653 C CA . LEU A 1 84 ? -7.109 -0.009 7.323 1.00 85.06 84 LEU A CA 1
ATOM 654 C C . LEU A 1 84 ? -6.153 -0.010 8.514 1.00 85.06 84 LEU A C 1
ATOM 656 O O . LEU A 1 84 ? -5.029 0.469 8.377 1.00 85.06 84 LEU A O 1
ATOM 660 N N . ARG A 1 85 ? -6.548 -0.595 9.651 1.00 85.31 85 ARG A N 1
ATOM 661 C CA . ARG A 1 85 ? -5.670 -0.724 10.824 1.00 85.31 85 ARG A CA 1
ATOM 662 C C . ARG A 1 85 ? -4.405 -1.513 10.491 1.00 85.31 85 ARG A C 1
ATOM 664 O O . ARG A 1 85 ? -3.313 -1.028 10.772 1.00 85.31 85 ARG A O 1
ATOM 671 N N . THR A 1 86 ? -4.522 -2.665 9.827 1.00 85.44 86 THR A N 1
ATOM 672 C CA . THR A 1 86 ? -3.348 -3.451 9.413 1.00 85.44 86 THR A CA 1
ATOM 673 C C . THR A 1 86 ? -2.456 -2.679 8.438 1.00 85.44 86 THR A C 1
ATOM 675 O O . THR A 1 86 ? -1.237 -2.726 8.571 1.00 85.44 86 THR A O 1
ATOM 678 N N . LEU A 1 87 ? -3.031 -1.925 7.493 1.00 86.19 87 LEU A N 1
ATOM 679 C CA . LEU A 1 87 ? -2.265 -1.090 6.562 1.00 86.19 87 LEU A CA 1
ATOM 680 C C . LEU A 1 87 ? -1.498 0.031 7.281 1.00 86.19 87 LEU A C 1
ATOM 682 O O . LEU A 1 87 ? -0.348 0.302 6.940 1.00 86.19 87 LEU A O 1
ATOM 686 N N . ILE A 1 88 ? -2.119 0.672 8.275 1.00 86.75 88 ILE A N 1
ATOM 687 C CA . ILE A 1 88 ? -1.480 1.712 9.088 1.00 86.75 88 ILE A CA 1
ATOM 688 C C . ILE A 1 88 ? -0.338 1.116 9.913 1.00 86.75 88 ILE A C 1
ATOM 690 O O . ILE A 1 88 ? 0.756 1.679 9.928 1.00 86.75 88 ILE A O 1
ATOM 694 N N . THR A 1 89 ? -0.569 -0.023 10.571 1.00 86.00 89 THR A N 1
ATOM 695 C CA . THR A 1 89 ? 0.472 -0.732 11.327 1.00 86.00 89 THR A CA 1
ATOM 696 C C . THR A 1 89 ? 1.631 -1.114 10.412 1.00 86.00 89 THR A C 1
ATOM 698 O O . THR A 1 89 ? 2.770 -0.787 10.721 1.00 86.00 89 THR A O 1
ATOM 701 N N . PHE A 1 90 ? 1.342 -1.668 9.231 1.00 84.50 90 PHE A N 1
ATOM 702 C CA . PHE A 1 90 ? 2.351 -1.963 8.217 1.00 84.50 90 PHE A CA 1
ATOM 703 C C . PHE A 1 90 ? 3.156 -0.714 7.817 1.00 84.50 90 PHE A C 1
ATOM 705 O O . PHE A 1 90 ? 4.380 -0.772 7.726 1.00 84.50 90 PHE A O 1
ATOM 712 N N . PHE A 1 91 ? 2.504 0.434 7.602 1.00 84.19 91 PHE A N 1
ATOM 713 C CA . PHE A 1 91 ? 3.207 1.674 7.262 1.00 84.19 91 PHE A CA 1
ATOM 714 C C . PHE A 1 91 ? 4.149 2.125 8.388 1.00 84.19 91 PHE A C 1
ATOM 716 O O . PHE A 1 91 ? 5.300 2.465 8.111 1.00 84.19 91 PHE A O 1
ATOM 723 N N . LEU A 1 92 ? 3.685 2.081 9.640 1.00 84.12 92 LEU A N 1
ATOM 724 C CA . LEU A 1 92 ? 4.473 2.452 10.817 1.00 84.12 92 LEU A CA 1
ATOM 725 C C . LEU A 1 92 ? 5.662 1.508 11.049 1.00 84.12 92 LEU A C 1
ATOM 727 O O . LEU A 1 92 ? 6.762 1.984 11.314 1.00 84.12 92 LEU A O 1
ATOM 731 N N . GLU A 1 93 ? 5.457 0.197 10.911 1.00 82.12 93 GLU A N 1
ATOM 732 C CA . GLU A 1 93 ? 6.501 -0.826 11.069 1.00 82.12 93 GLU A CA 1
ATOM 733 C C . GLU A 1 93 ? 7.522 -0.802 9.937 1.00 82.12 93 GLU A C 1
ATOM 735 O O . GLU A 1 93 ? 8.689 -1.122 10.143 1.00 82.12 93 GLU A O 1
ATOM 740 N N . SER A 1 94 ? 7.099 -0.413 8.733 1.00 70.50 94 SER A N 1
ATOM 741 C CA . SER A 1 94 ? 7.971 -0.482 7.570 1.00 70.50 94 SER A CA 1
ATOM 742 C C . SER A 1 94 ? 9.177 0.460 7.655 1.00 70.50 94 SER A C 1
ATOM 744 O O . SER A 1 94 ? 10.109 0.254 6.887 1.00 70.50 94 SER A O 1
ATOM 746 N N . GLU A 1 95 ? 9.174 1.486 8.527 1.00 66.62 95 GLU A N 1
ATOM 747 C CA . GLU A 1 95 ? 10.201 2.552 8.673 1.00 66.62 95 GLU A CA 1
ATOM 748 C C . GLU A 1 95 ? 10.671 3.192 7.343 1.00 66.62 95 GLU A C 1
ATOM 750 O O . GLU A 1 95 ? 11.613 3.987 7.272 1.00 66.62 95 GLU A O 1
ATOM 755 N N . LEU A 1 96 ? 9.988 2.892 6.239 1.00 61.62 96 LEU A N 1
ATOM 756 C CA . LEU A 1 96 ? 10.306 3.377 4.914 1.00 61.62 96 LEU A CA 1
ATOM 757 C C . LEU A 1 96 ? 9.672 4.753 4.808 1.00 61.62 96 LEU A C 1
ATOM 759 O O . LEU A 1 96 ? 8.539 4.907 4.365 1.00 61.62 96 LEU A O 1
ATOM 763 N N . HIS A 1 97 ? 10.430 5.773 5.209 1.00 55.16 97 HIS A N 1
ATOM 764 C CA . HIS A 1 97 ? 10.070 7.198 5.180 1.00 55.16 97 HIS A CA 1
ATOM 765 C C . HIS A 1 97 ? 9.787 7.774 3.771 1.00 55.16 97 HIS A C 1
ATOM 767 O O . HIS A 1 97 ? 9.988 8.960 3.513 1.00 55.16 97 HIS A O 1
ATOM 773 N N . LYS A 1 98 ? 9.343 6.959 2.814 1.00 61.16 98 LYS A N 1
ATOM 774 C CA . LYS A 1 98 ? 9.040 7.352 1.440 1.00 61.16 98 LYS A CA 1
ATOM 775 C C . LYS A 1 98 ? 7.532 7.479 1.272 1.00 61.16 98 LYS A C 1
ATOM 777 O O . LYS A 1 98 ? 6.930 6.660 0.606 1.00 61.16 98 LYS A O 1
ATOM 782 N N . HIS A 1 99 ? 6.979 8.525 1.887 1.00 78.81 99 HIS A N 1
ATOM 783 C CA . HIS A 1 99 ? 5.647 9.116 1.695 1.00 78.81 99 HIS A CA 1
ATOM 784 C C . HIS A 1 99 ? 4.459 8.167 1.435 1.00 78.81 99 HIS A C 1
ATOM 786 O O . HIS A 1 99 ? 4.402 7.450 0.438 1.00 78.81 99 HIS A O 1
ATOM 792 N N . VAL A 1 100 ? 3.396 8.335 2.226 1.00 85.06 100 VAL A N 1
ATOM 793 C CA . VAL A 1 100 ? 2.092 7.671 2.037 1.00 85.06 100 VAL A CA 1
ATOM 794 C C . VAL A 1 100 ? 1.576 7.753 0.591 1.00 85.06 100 VAL A C 1
ATOM 796 O O . VAL A 1 100 ? 0.956 6.818 0.101 1.00 85.06 100 VAL A O 1
ATOM 799 N N . THR A 1 101 ? 1.901 8.813 -0.152 1.00 86.94 101 THR A N 1
ATOM 800 C CA . THR A 1 101 ? 1.511 8.978 -1.562 1.00 86.94 101 THR A CA 1
ATOM 801 C C . THR A 1 101 ? 2.002 7.863 -2.492 1.00 86.94 101 THR A C 1
ATOM 803 O O . THR A 1 101 ? 1.291 7.503 -3.423 1.00 86.94 101 THR A O 1
ATOM 806 N N . TYR A 1 102 ? 3.185 7.288 -2.255 1.00 86.38 102 TYR A N 1
ATOM 807 C CA . TYR A 1 102 ? 3.700 6.166 -3.053 1.00 86.38 102 TYR A CA 1
ATOM 808 C C . TYR A 1 102 ? 3.020 4.847 -2.689 1.00 86.38 102 TYR A C 1
ATOM 810 O O . TYR A 1 102 ? 2.792 4.006 -3.561 1.00 86.38 102 TYR A O 1
ATOM 818 N N . LEU A 1 103 ? 2.686 4.667 -1.410 1.00 87.50 103 LEU A N 1
ATOM 819 C CA . LEU A 1 103 ? 1.913 3.521 -0.942 1.00 87.50 103 LEU A CA 1
ATOM 820 C C . LEU A 1 103 ? 0.508 3.542 -1.554 1.00 87.50 103 LEU A C 1
ATOM 822 O O . LEU A 1 103 ? 0.081 2.546 -2.135 1.00 87.50 103 LEU A O 1
ATOM 826 N N . VAL A 1 104 ? -0.165 4.693 -1.487 1.00 88.38 104 VAL A N 1
ATOM 827 C CA . VAL A 1 104 ? -1.518 4.870 -2.021 1.00 88.38 104 VAL A CA 1
ATOM 828 C C . VAL A 1 104 ? -1.551 4.655 -3.539 1.00 88.38 104 VAL A C 1
ATOM 830 O O . VAL A 1 104 ? -2.343 3.826 -3.974 1.00 88.38 104 VAL A O 1
ATOM 833 N N . ASP A 1 105 ? -0.636 5.239 -4.324 1.00 88.25 105 ASP A N 1
ATOM 834 C CA . ASP A 1 105 ? -0.596 5.024 -5.789 1.00 88.25 105 ASP A CA 1
ATOM 835 C C . ASP A 1 105 ? -0.342 3.559 -6.175 1.00 88.25 105 ASP A C 1
ATOM 837 O O . ASP A 1 105 ? -0.925 3.045 -7.130 1.00 88.25 105 ASP A O 1
ATOM 841 N N . SER A 1 106 ? 0.495 2.845 -5.416 1.00 88.38 106 SER A N 1
ATOM 842 C CA . SER A 1 106 ? 0.742 1.416 -5.668 1.00 88.38 106 SER A CA 1
ATOM 843 C C . SER A 1 106 ? -0.496 0.559 -5.434 1.00 88.38 106 SER A C 1
ATOM 845 O O . SER A 1 106 ? -0.694 -0.456 -6.102 1.00 88.38 106 SER A O 1
ATOM 847 N N . LEU A 1 107 ? -1.299 0.946 -4.444 1.00 88.50 107 LEU A N 1
ATOM 848 C CA . LEU A 1 107 ? -2.511 0.248 -4.044 1.00 88.50 107 LEU A CA 1
ATOM 849 C C . LEU A 1 107 ? -3.743 0.744 -4.807 1.00 88.50 107 LEU A C 1
ATOM 851 O O . LEU A 1 107 ? -4.767 0.066 -4.782 1.00 88.50 107 LEU A O 1
ATOM 855 N N . TRP A 1 108 ? -3.658 1.875 -5.510 1.00 88.31 108 TRP A N 1
ATOM 856 C CA . TRP A 1 108 ? -4.797 2.543 -6.136 1.00 88.31 108 TRP A CA 1
ATOM 857 C C . TRP A 1 108 ? -5.569 1.647 -7.104 1.00 88.31 108 TRP A C 1
ATOM 859 O O . TRP A 1 108 ? -6.801 1.635 -7.085 1.00 88.31 108 TRP A O 1
ATOM 869 N N . ASP A 1 109 ? -4.843 0.853 -7.897 1.00 85.56 109 ASP A N 1
ATOM 870 C CA . ASP A 1 109 ? -5.404 -0.037 -8.919 1.00 85.56 109 ASP A CA 1
ATOM 871 C C . ASP A 1 109 ? -6.061 -1.306 -8.315 1.00 85.56 109 ASP A C 1
ATOM 873 O O . ASP A 1 109 ? -6.887 -1.935 -8.975 1.00 85.56 109 ASP A O 1
ATOM 877 N N . TRP A 1 110 ? -5.733 -1.683 -7.067 1.00 83.25 110 TRP A N 1
ATOM 878 C CA . TRP A 1 110 ? -6.147 -2.964 -6.455 1.00 83.25 110 TRP A CA 1
ATOM 879 C C . TRP A 1 110 ? -7.032 -2.823 -5.217 1.00 83.25 110 TRP A C 1
ATOM 881 O O . TRP A 1 110 ? -7.965 -3.598 -5.030 1.00 83.25 110 TRP A O 1
ATOM 891 N N . ALA A 1 111 ? -6.762 -1.825 -4.381 1.00 84.38 111 ALA A N 1
ATOM 892 C CA . ALA A 1 111 ? -7.447 -1.567 -3.122 1.00 84.38 111 ALA A CA 1
ATOM 893 C C . ALA A 1 111 ? -8.390 -0.357 -3.229 1.00 84.38 111 ALA A C 1
ATOM 895 O O . ALA A 1 111 ? -8.652 0.316 -2.235 1.00 84.38 111 ALA A O 1
ATOM 896 N N . THR A 1 112 ? -8.915 -0.049 -4.421 1.00 82.62 112 THR A N 1
ATOM 897 C CA . THR A 1 112 ? -9.744 1.146 -4.656 1.00 82.62 112 THR A CA 1
ATOM 898 C C . THR A 1 112 ? -10.965 1.209 -3.735 1.00 82.62 112 THR A C 1
ATOM 900 O O . THR A 1 112 ? -11.339 2.289 -3.287 1.00 82.62 112 THR A O 1
ATOM 903 N N . SER A 1 113 ? -11.584 0.064 -3.433 1.00 84.31 113 SER A N 1
ATOM 904 C CA . SER A 1 113 ? -12.727 -0.012 -2.516 1.00 84.31 113 SER A CA 1
ATOM 905 C C . SER A 1 113 ? -12.356 0.334 -1.077 1.00 84.31 113 SER A C 1
ATOM 907 O O . SER A 1 113 ? -13.184 0.893 -0.375 1.00 84.31 113 SER A O 1
ATOM 909 N N . LEU A 1 114 ? -11.127 0.023 -0.655 1.00 85.31 114 LEU A N 1
ATOM 910 C CA . LEU A 1 114 ? -10.598 0.364 0.665 1.00 85.31 114 LEU A CA 1
ATOM 911 C C . LEU A 1 114 ? -10.165 1.836 0.713 1.00 85.31 114 LEU A C 1
ATOM 913 O O . LEU A 1 114 ? -10.503 2.558 1.640 1.00 85.31 114 LEU A O 1
ATOM 917 N N . LEU A 1 115 ? -9.447 2.296 -0.315 1.00 86.81 115 LEU A N 1
ATOM 918 C CA . LEU A 1 115 ? -8.862 3.638 -0.382 1.00 86.81 115 LEU A CA 1
ATOM 919 C C . LEU A 1 115 ? -9.893 4.753 -0.611 1.00 86.81 115 LEU A C 1
ATOM 921 O O . LEU A 1 115 ? -9.624 5.907 -0.289 1.00 86.81 115 LEU A O 1
ATOM 925 N N . LYS A 1 116 ? -11.060 4.428 -1.177 1.00 88.06 116 LYS A N 1
ATOM 926 C CA . LYS A 1 116 ? -12.169 5.377 -1.367 1.00 88.06 116 LYS A CA 1
ATOM 927 C C . LYS A 1 116 ? -13.236 5.298 -0.278 1.00 88.06 116 LYS A C 1
ATOM 929 O O . LYS A 1 116 ? -14.207 6.048 -0.346 1.00 88.06 116 LYS A O 1
ATOM 934 N N . ASP A 1 117 ? -13.077 4.424 0.714 1.00 87.44 117 ASP A N 1
ATOM 935 C CA . ASP A 1 117 ? -14.000 4.330 1.846 1.00 87.44 117 ASP A CA 1
ATOM 936 C C . ASP A 1 117 ? -13.690 5.410 2.895 1.00 87.44 117 ASP A C 1
ATOM 938 O O . ASP A 1 117 ? -13.275 5.146 4.024 1.00 87.44 117 ASP A O 1
ATOM 942 N N . TRP A 1 118 ? -13.840 6.671 2.484 1.00 89.00 118 TRP A N 1
ATOM 943 C CA . TRP A 1 118 ? -13.577 7.823 3.346 1.00 89.00 118 TRP A CA 1
ATOM 944 C C . TRP A 1 118 ? -14.564 7.906 4.504 1.00 89.00 118 TRP A C 1
ATOM 946 O O . TRP A 1 118 ? -14.201 8.395 5.567 1.00 89.00 118 TRP A O 1
ATOM 956 N N . GLU A 1 119 ? -15.786 7.402 4.322 1.00 86.44 119 GLU A N 1
ATOM 957 C CA . GLU A 1 119 ? -16.769 7.289 5.399 1.00 86.44 119 GLU A CA 1
ATOM 958 C C . GLU A 1 119 ? -16.206 6.408 6.524 1.00 86.44 119 GLU A C 1
ATOM 960 O O . GLU A 1 119 ? -16.116 6.870 7.660 1.00 86.44 119 GLU A O 1
ATOM 965 N N . CYS A 1 120 ? -15.681 5.219 6.192 1.00 84.75 120 CYS A N 1
ATOM 966 C CA . CYS A 1 120 ? -14.982 4.347 7.140 1.00 84.75 120 CYS A CA 1
ATOM 967 C C . CYS A 1 120 ? -13.758 5.004 7.780 1.00 84.75 120 CYS A C 1
ATOM 969 O O . CYS A 1 120 ? -13.622 4.977 9.002 1.00 84.75 120 CYS A O 1
ATOM 971 N N . MET A 1 121 ? -12.900 5.653 6.991 1.00 86.88 121 MET A N 1
ATOM 972 C CA . MET A 1 121 ? -11.719 6.339 7.527 1.00 86.88 121 MET A CA 1
ATOM 973 C C . MET A 1 121 ? -12.083 7.480 8.491 1.00 86.88 121 MET A C 1
ATOM 975 O O . MET A 1 121 ? -11.425 7.659 9.510 1.00 86.88 121 MET A O 1
ATOM 979 N N . THR A 1 122 ? -13.128 8.255 8.188 1.00 86.69 122 THR A N 1
ATOM 980 C CA . THR A 1 122 ? -13.589 9.341 9.069 1.00 86.69 122 THR A CA 1
ATOM 981 C C . THR A 1 122 ? -14.292 8.824 10.315 1.00 86.69 122 THR A C 1
ATOM 983 O O . THR A 1 122 ? -14.077 9.385 11.385 1.00 86.69 122 THR A O 1
ATOM 986 N N . ALA A 1 123 ? -15.065 7.739 10.215 1.00 85.81 123 ALA A N 1
ATOM 987 C CA . ALA A 1 123 ? -15.661 7.086 11.374 1.00 85.81 123 ALA A CA 1
ATOM 988 C C . ALA A 1 123 ? -14.580 6.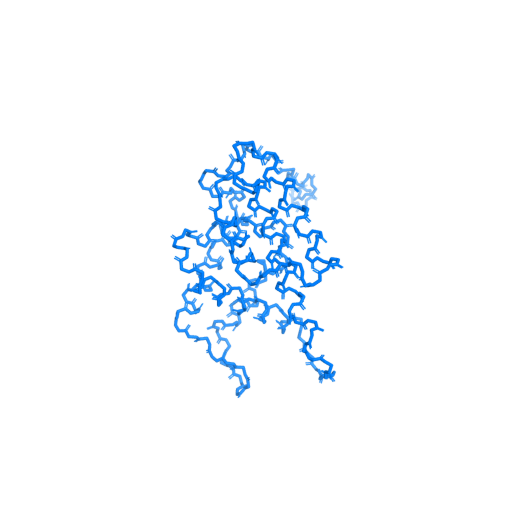562 12.326 1.00 85.81 123 ALA A C 1
ATOM 990 O O . ALA A 1 123 ? -14.649 6.835 13.515 1.00 85.81 123 ALA A O 1
ATOM 991 N N . LEU A 1 124 ? -13.515 5.941 11.806 1.00 83.56 124 LEU A N 1
ATOM 992 C CA . LEU A 1 124 ? -12.369 5.502 12.613 1.00 83.56 124 LEU A CA 1
ATOM 993 C C . LEU A 1 124 ? -11.676 6.634 13.390 1.00 83.56 124 LEU A C 1
ATOM 995 O O . LEU A 1 124 ? -11.100 6.374 14.441 1.00 83.56 124 LEU A O 1
ATOM 999 N N . LEU A 1 125 ? -11.705 7.868 12.876 1.00 84.25 125 LEU A N 1
ATOM 1000 C CA . LEU A 1 125 ? -11.122 9.043 13.538 1.00 84.25 125 LEU A CA 1
ATOM 1001 C C . LEU A 1 125 ? -12.079 9.729 14.526 1.00 84.25 125 LEU A C 1
ATOM 1003 O O . LEU A 1 125 ? -11.623 10.477 15.387 1.00 84.25 125 LEU A O 1
ATOM 1007 N N . LEU A 1 126 ? -13.395 9.570 14.351 1.00 80.94 126 LEU A N 1
ATOM 1008 C CA . LEU A 1 126 ? -14.412 10.387 15.026 1.00 80.94 126 LEU A CA 1
ATOM 1009 C C . LEU A 1 126 ? -15.330 9.597 15.961 1.00 80.94 126 LEU A C 1
ATOM 1011 O O . LEU A 1 126 ? -15.852 10.172 16.918 1.00 80.94 126 LEU A O 1
ATOM 1015 N N . GLU A 1 127 ? -15.591 8.323 15.675 1.00 69.81 127 GLU A N 1
ATOM 1016 C CA . GLU A 1 127 ? -16.447 7.492 16.511 1.00 69.81 127 GLU A CA 1
ATOM 1017 C C . GLU A 1 127 ? -15.686 7.108 17.781 1.00 69.81 127 GLU A C 1
ATOM 1019 O O . GLU A 1 127 ? -14.636 6.469 17.742 1.00 69.81 127 GLU A O 1
ATOM 1024 N N . ASN A 1 128 ? -16.237 7.514 18.930 1.00 53.06 128 ASN A N 1
ATOM 1025 C CA . ASN A 1 128 ? -15.827 6.983 20.221 1.00 53.06 128 ASN A CA 1
ATOM 1026 C C . ASN A 1 128 ? -16.171 5.504 20.210 1.00 53.06 128 ASN A C 1
ATOM 1028 O O . ASN A 1 128 ? -17.332 5.131 20.363 1.00 53.06 128 ASN A O 1
ATOM 1032 N N . ILE A 1 129 ? -15.153 4.695 19.972 1.00 55.22 129 ILE A N 1
ATOM 1033 C CA . ILE A 1 129 ? -15.265 3.256 19.932 1.00 55.22 129 ILE A CA 1
ATOM 1034 C C . ILE A 1 129 ? -15.953 2.785 21.216 1.00 55.22 129 ILE A C 1
ATOM 1036 O O . ILE A 1 129 ? -15.435 2.965 22.321 1.00 55.22 129 ILE A O 1
ATOM 1040 N N . GLU A 1 130 ? -17.145 2.213 21.070 1.00 47.94 130 GLU A N 1
ATOM 1041 C CA . GLU A 1 130 ? -17.847 1.568 22.170 1.00 47.94 130 GLU A CA 1
ATOM 1042 C C . GLU A 1 130 ? -17.054 0.308 22.569 1.00 47.94 130 GLU A C 1
ATOM 1044 O O . GLU A 1 130 ? -17.147 -0.731 21.929 1.00 47.94 130 GLU A O 1
ATOM 1049 N N . GLU A 1 131 ? -16.212 0.466 23.594 1.00 50.12 131 GLU A N 1
ATOM 1050 C CA . GLU A 1 131 ? -15.656 -0.509 24.555 1.00 50.12 131 GLU A CA 1
ATOM 1051 C C . GLU A 1 131 ? -14.935 -1.794 24.066 1.00 50.12 131 GLU A C 1
ATOM 1053 O O . GLU A 1 131 ? -14.245 -2.402 24.883 1.00 50.12 131 GLU A O 1
ATOM 1058 N N . GLU A 1 132 ? -14.974 -2.193 22.789 1.00 51.81 132 GLU A N 1
ATOM 1059 C CA . GLU A 1 132 ? -14.328 -3.439 22.305 1.00 51.81 132 GLU A CA 1
ATOM 1060 C C . GLU A 1 132 ? -13.319 -3.283 21.153 1.00 51.81 132 GLU A C 1
ATOM 1062 O O . GLU A 1 132 ? -12.549 -4.209 20.902 1.00 51.81 132 GLU A O 1
ATOM 1067 N N . GLU A 1 133 ? -13.261 -2.145 20.458 1.00 56.66 133 GLU A N 1
ATOM 1068 C CA . GLU A 1 133 ? -12.226 -1.901 19.441 1.00 56.66 133 GLU A CA 1
ATOM 1069 C C . GLU A 1 133 ? -11.069 -1.069 20.035 1.00 56.66 133 GLU A C 1
ATOM 1071 O O . GLU A 1 133 ? -11.266 -0.120 20.796 1.00 56.66 133 GLU A O 1
ATOM 1076 N N . GLU A 1 134 ? -9.826 -1.427 19.711 1.00 62.00 134 GLU A N 1
ATOM 1077 C CA . GLU A 1 134 ? -8.660 -0.671 20.173 1.00 62.00 134 GLU A CA 1
ATOM 1078 C C . GLU A 1 134 ? -8.694 0.764 19.627 1.00 62.00 134 GLU A C 1
ATOM 1080 O O . GLU A 1 134 ? -8.793 0.996 18.414 1.00 62.00 134 GLU A O 1
ATOM 1085 N N . VAL A 1 135 ? -8.596 1.729 20.546 1.00 71.00 135 VAL A N 1
ATOM 1086 C CA . VAL A 1 135 ? -8.437 3.151 20.230 1.00 71.00 135 VAL A CA 1
ATOM 1087 C C . VAL A 1 135 ? -7.158 3.337 19.425 1.00 71.00 135 VAL A C 1
ATOM 1089 O O . VAL A 1 135 ? -6.095 2.850 19.816 1.00 71.00 135 VAL A O 1
ATOM 1092 N N . LEU A 1 136 ? -7.264 4.047 18.299 1.00 76.38 136 LEU A N 1
ATOM 1093 C CA . LEU A 1 136 ? -6.105 4.380 17.482 1.00 76.38 136 LEU A CA 1
ATOM 1094 C C . LEU A 1 136 ? -5.125 5.217 18.308 1.00 76.38 136 LEU A C 1
ATOM 1096 O O . LEU A 1 136 ? -5.493 6.164 18.996 1.00 76.38 136 LEU A O 1
ATOM 1100 N N . SER A 1 137 ? -3.845 4.875 18.238 1.00 85.31 137 SER A N 1
ATOM 1101 C CA . SER A 1 137 ? -2.799 5.727 18.799 1.00 85.31 137 SER A CA 1
ATOM 1102 C C . SER A 1 137 ? -2.649 7.011 17.974 1.00 85.31 137 SER A C 1
ATOM 1104 O O . SER A 1 137 ? -2.874 7.003 16.765 1.00 85.31 137 SER A O 1
ATOM 1106 N N . ASN A 1 138 ? -2.145 8.092 18.579 1.00 85.75 138 ASN A N 1
ATOM 1107 C CA . ASN A 1 138 ? -1.864 9.351 17.866 1.00 85.75 138 ASN A CA 1
ATOM 1108 C C . ASN A 1 138 ? -1.017 9.154 16.588 1.00 85.75 138 ASN A C 1
ATOM 1110 O O . ASN A 1 138 ? -1.167 9.887 15.613 1.00 85.75 138 ASN A O 1
ATOM 1114 N N . ALA A 1 139 ? -0.106 8.172 16.588 1.00 86.19 139 ALA A N 1
ATOM 1115 C CA . ALA A 1 139 ? 0.697 7.837 15.415 1.00 86.19 139 ALA A CA 1
ATOM 1116 C C . ALA A 1 139 ? -0.156 7.204 14.304 1.00 86.19 139 ALA A C 1
ATOM 1118 O O . ALA A 1 139 ? -0.028 7.582 13.141 1.00 86.19 139 ALA A O 1
ATOM 1119 N N . GLN A 1 140 ? -1.057 6.286 14.663 1.00 87.38 140 GLN A N 1
ATOM 1120 C CA . GLN A 1 140 ? -1.989 5.668 13.721 1.00 87.38 140 GLN A CA 1
ATOM 1121 C C . GLN A 1 140 ? -2.989 6.685 13.161 1.00 87.38 140 GLN A C 1
ATOM 1123 O O . GLN A 1 140 ? -3.228 6.691 11.956 1.00 87.38 140 GLN A O 1
ATOM 1128 N N . GLU A 1 141 ? -3.518 7.583 13.997 1.00 88.25 141 GLU A N 1
ATOM 1129 C CA . GLU A 1 141 ? -4.394 8.676 13.559 1.00 88.25 141 GLU A CA 1
ATOM 1130 C C . GLU A 1 141 ? -3.689 9.608 12.567 1.00 88.25 141 GLU A C 1
ATOM 1132 O O . GLU A 1 141 ? -4.244 9.922 11.514 1.00 88.25 141 GLU A O 1
ATOM 1137 N N . SER A 1 142 ? -2.442 10.010 12.851 1.00 89.81 142 SER A N 1
ATOM 1138 C CA . SER A 1 142 ? -1.661 10.862 11.942 1.00 89.81 142 SER A CA 1
ATOM 1139 C C . SER A 1 142 ? -1.476 10.205 10.574 1.00 89.81 142 SER A C 1
ATOM 1141 O O . SER A 1 142 ? -1.664 10.852 9.545 1.00 89.81 142 SER A O 1
ATOM 1143 N N . VAL A 1 143 ? -1.148 8.911 10.550 1.00 89.31 143 VAL A N 1
ATOM 1144 C CA . VAL A 1 143 ? -0.990 8.156 9.300 1.00 89.31 143 VAL A CA 1
ATOM 1145 C C . VAL A 1 143 ? -2.325 8.011 8.575 1.00 89.31 143 VAL A C 1
ATOM 1147 O O . VAL A 1 143 ? -2.377 8.184 7.360 1.00 89.31 143 VAL A O 1
ATOM 1150 N N . LEU A 1 144 ? -3.420 7.748 9.293 1.00 89.50 144 LEU A N 1
ATOM 1151 C CA . LEU A 1 144 ? -4.755 7.663 8.703 1.00 89.50 144 LEU A CA 1
ATOM 1152 C C . LEU A 1 144 ? -5.163 8.988 8.043 1.00 89.50 144 LEU A C 1
ATOM 1154 O O . LEU A 1 144 ? -5.652 8.983 6.915 1.00 89.50 144 LEU A O 1
ATOM 1158 N N . VAL A 1 145 ? -4.887 10.126 8.683 1.00 90.69 145 VAL A N 1
ATOM 1159 C CA . VAL A 1 145 ? -5.110 11.454 8.089 1.00 90.69 145 VAL A CA 1
ATOM 1160 C C . VAL A 1 145 ? -4.264 11.651 6.827 1.00 90.69 145 VAL A C 1
ATOM 1162 O O . VAL A 1 145 ? -4.768 12.163 5.824 1.00 90.69 145 VAL A O 1
ATOM 1165 N N . GLU A 1 146 ? -3.002 11.218 6.826 1.00 89.94 146 GLU A N 1
ATOM 1166 C CA . GLU A 1 146 ? -2.152 11.272 5.631 1.00 89.94 146 GLU A CA 1
ATOM 1167 C C . GLU A 1 146 ? -2.670 10.377 4.495 1.00 89.94 146 GLU A C 1
ATOM 1169 O O . GLU A 1 146 ? -2.640 10.790 3.333 1.00 89.94 146 GLU A O 1
ATOM 1174 N N . ILE A 1 147 ? -3.195 9.189 4.812 1.00 90.00 147 ILE A N 1
ATOM 1175 C CA . ILE A 1 147 ? -3.829 8.282 3.843 1.00 90.00 147 ILE A CA 1
ATOM 1176 C C . ILE A 1 147 ? -5.086 8.929 3.252 1.00 90.00 147 ILE A C 1
ATOM 1178 O O . ILE A 1 147 ? -5.241 8.943 2.029 1.00 90.00 147 ILE A O 1
ATOM 1182 N N . ILE A 1 148 ? -5.958 9.520 4.076 1.00 91.12 148 ILE A N 1
ATOM 1183 C CA . ILE A 1 148 ? -7.141 10.257 3.598 1.00 91.12 148 ILE A CA 1
ATOM 1184 C C . ILE A 1 148 ? -6.704 11.385 2.656 1.00 91.12 148 ILE A C 1
ATOM 1186 O O . ILE A 1 148 ? -7.219 11.514 1.548 1.00 91.12 148 ILE A O 1
ATOM 1190 N N . LEU A 1 149 ? -5.710 12.183 3.053 1.00 89.75 149 LEU A N 1
ATOM 1191 C CA . LEU A 1 149 ? -5.223 13.289 2.232 1.00 89.75 149 LEU A CA 1
ATOM 1192 C C . LEU A 1 149 ? -4.668 12.801 0.885 1.00 89.75 149 LEU A C 1
ATOM 1194 O O . LEU A 1 149 ? -4.955 13.401 -0.152 1.00 89.75 149 LEU A O 1
ATOM 1198 N N . ALA A 1 150 ? -3.878 11.728 0.890 1.00 88.62 150 ALA A N 1
ATOM 1199 C CA . ALA A 1 150 ? -3.298 11.154 -0.318 1.00 88.62 150 ALA A CA 1
ATOM 1200 C C . ALA A 1 150 ? -4.374 10.570 -1.248 1.00 88.62 150 ALA A C 1
ATOM 1202 O O . ALA A 1 150 ? -4.372 10.873 -2.439 1.00 88.62 150 ALA A O 1
ATOM 1203 N N . THR A 1 151 ? -5.333 9.813 -0.710 1.00 90.00 151 THR A N 1
ATOM 1204 C CA . THR A 1 151 ? -6.423 9.211 -1.497 1.00 90.00 151 THR A CA 1
ATOM 1205 C C . THR A 1 151 ? -7.372 10.253 -2.086 1.00 90.00 151 THR A C 1
ATOM 1207 O O . THR A 1 151 ? -7.786 10.121 -3.237 1.00 90.00 151 THR A O 1
ATOM 1210 N N . VAL A 1 152 ? -7.684 11.327 -1.354 1.00 89.56 152 VAL A N 1
ATOM 1211 C CA . VAL A 1 152 ? -8.500 12.443 -1.861 1.00 89.56 152 VAL A CA 1
ATOM 1212 C C . VAL A 1 152 ? -7.768 13.205 -2.965 1.00 89.56 152 VAL A C 1
ATOM 1214 O O . VAL A 1 152 ? -8.378 13.565 -3.975 1.00 89.56 152 VAL A O 1
ATOM 1217 N N . ARG A 1 153 ? -6.456 13.430 -2.826 1.00 86.00 153 ARG A N 1
ATOM 1218 C CA . ARG A 1 153 ? -5.647 14.043 -3.892 1.00 86.00 153 ARG A CA 1
ATOM 1219 C C . ARG A 1 153 ? -5.604 13.163 -5.129 1.00 86.00 153 ARG A C 1
ATOM 1221 O O . ARG A 1 153 ? -5.856 13.651 -6.221 1.00 86.00 153 ARG A O 1
ATOM 1228 N N . GLU A 1 154 ? -5.373 11.866 -4.970 1.00 84.75 154 GLU A N 1
ATOM 1229 C CA . GLU A 1 154 ? -5.327 10.944 -6.102 1.00 84.75 154 GLU A CA 1
ATOM 1230 C C . GLU A 1 154 ? -6.696 10.798 -6.789 1.00 84.75 154 GLU A C 1
ATOM 1232 O O . GLU A 1 154 ? -6.770 10.792 -8.017 1.00 84.75 154 GLU A O 1
ATOM 1237 N N . ALA A 1 155 ? -7.798 10.808 -6.027 1.00 85.19 155 ALA A N 1
ATOM 1238 C CA . ALA A 1 155 ? -9.156 10.827 -6.574 1.00 85.19 155 ALA A CA 1
ATOM 1239 C C . ALA A 1 155 ? -9.502 12.122 -7.321 1.00 85.19 155 ALA A C 1
ATOM 1241 O O . ALA A 1 155 ? -10.227 12.073 -8.314 1.00 85.19 155 ALA A O 1
ATOM 1242 N N . SER A 1 156 ? -9.043 13.273 -6.824 1.00 82.50 156 SER A N 1
ATOM 1243 C CA . SER A 1 156 ? -9.417 14.586 -7.368 1.00 82.50 156 SER A CA 1
ATOM 1244 C C . SER A 1 156 ? -8.504 15.047 -8.503 1.00 82.50 156 SER A C 1
ATOM 1246 O O . SER A 1 156 ? -8.981 15.610 -9.486 1.00 82.50 156 SER A O 1
ATOM 1248 N N . GLU A 1 157 ? -7.203 14.789 -8.398 1.00 76.75 157 GLU A N 1
ATOM 1249 C CA . GLU A 1 157 ? -6.207 15.221 -9.372 1.00 76.75 157 GLU A CA 1
ATOM 1250 C C . GLU A 1 157 ? -5.940 14.138 -10.424 1.00 76.75 157 GLU A C 1
ATOM 1252 O O . GLU A 1 157 ? -5.587 14.481 -11.549 1.00 76.75 157 GLU A O 1
ATOM 1257 N N . GLY A 1 158 ? -6.093 12.847 -10.101 1.00 65.06 158 GLY A N 1
ATOM 1258 C CA . GLY A 1 158 ? -5.794 11.738 -11.017 1.00 65.06 158 GLY A CA 1
ATOM 1259 C C . GLY A 1 158 ? -4.323 11.661 -11.451 1.00 65.06 158 GLY A C 1
ATOM 1260 O O . GLY A 1 158 ? -4.008 11.011 -12.451 1.00 65.06 158 GLY A O 1
ATOM 1261 N N . HIS A 1 159 ? -3.424 12.353 -10.744 1.00 62.22 159 HIS A N 1
ATOM 1262 C CA . HIS A 1 159 ? -1.996 12.368 -11.037 1.00 62.22 159 HIS A CA 1
ATOM 1263 C C . HIS A 1 159 ? -1.263 11.449 -10.049 1.00 62.22 159 HIS A C 1
ATOM 1265 O O . HIS A 1 159 ? -1.285 11.724 -8.849 1.00 62.22 159 HIS A O 1
ATOM 1271 N N . PRO A 1 160 ? -0.584 10.391 -10.526 1.00 65.69 160 PRO A N 1
ATOM 1272 C CA . PRO A 1 160 ? 0.283 9.585 -9.672 1.00 65.69 160 PRO A CA 1
ATOM 1273 C C . PRO A 1 160 ? 1.458 10.435 -9.138 1.00 65.69 160 PRO A C 1
ATOM 1275 O O . PRO A 1 160 ? 1.811 11.457 -9.743 1.00 65.69 160 PRO A O 1
ATOM 1278 N N . PRO A 1 161 ? 2.095 10.030 -8.025 1.00 67.38 161 PRO A N 1
ATOM 1279 C CA . PRO A 1 161 ? 3.151 10.789 -7.367 1.00 67.38 161 PRO A CA 1
ATOM 1280 C C . PRO A 1 161 ? 4.340 11.082 -8.293 1.00 67.38 161 PRO A C 1
ATOM 1282 O O . PRO A 1 161 ? 4.598 10.397 -9.289 1.00 67.38 161 PRO A O 1
ATOM 1285 N N . VAL A 1 162 ? 5.092 12.131 -7.941 1.00 65.25 162 VAL A N 1
ATOM 1286 C CA . VAL A 1 162 ? 6.253 12.621 -8.702 1.00 65.25 162 VAL A CA 1
ATOM 1287 C C . VAL A 1 162 ? 7.216 11.468 -9.004 1.00 65.25 162 VAL A C 1
ATOM 1289 O O . VAL A 1 162 ? 7.699 10.819 -8.089 1.00 65.25 162 VAL A O 1
ATOM 1292 N N . GLY A 1 163 ? 7.512 11.216 -10.281 1.00 65.31 163 GLY A N 1
ATOM 1293 C CA . GLY A 1 163 ? 8.400 10.124 -10.711 1.00 65.31 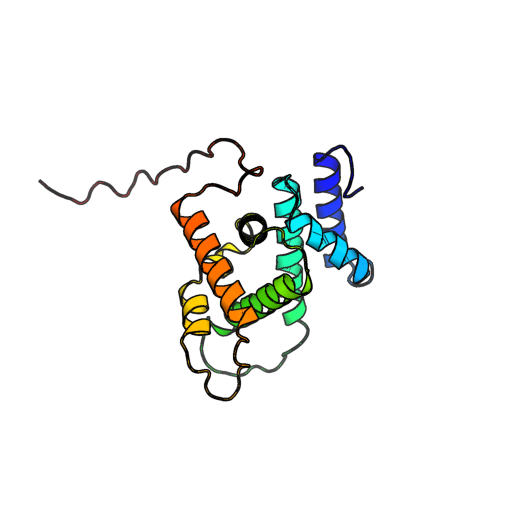163 GLY A CA 1
ATOM 1294 C C . GLY A 1 163 ? 7.695 8.827 -11.129 1.00 65.31 163 GLY A C 1
ATOM 1295 O O . GLY A 1 163 ? 8.345 7.981 -11.734 1.00 65.31 163 GLY A O 1
ATOM 1296 N N . ARG A 1 164 ? 6.380 8.695 -10.894 1.00 69.81 164 ARG A N 1
ATOM 1297 C CA . ARG A 1 164 ? 5.550 7.559 -11.348 1.00 69.81 164 ARG A CA 1
ATOM 1298 C C . ARG A 1 164 ? 4.533 7.895 -12.436 1.00 69.81 164 ARG A C 1
ATOM 1300 O O . ARG A 1 164 ? 3.890 6.998 -12.982 1.00 69.81 164 ARG A O 1
ATOM 1307 N N . GLY A 1 165 ? 4.407 9.172 -12.786 1.00 58.91 165 GLY A N 1
ATOM 1308 C CA . GLY A 1 165 ? 3.565 9.623 -13.888 1.00 58.91 165 GLY A CA 1
ATOM 1309 C C . GLY A 1 165 ? 4.045 9.132 -15.245 1.00 58.91 165 GLY A C 1
ATOM 1310 O O . GLY A 1 165 ? 4.974 9.692 -15.820 1.00 58.91 165 GLY A O 1
ATOM 1311 N N . ALA A 1 166 ? 3.342 8.145 -15.802 1.00 49.88 166 ALA A N 1
ATOM 1312 C CA . ALA A 1 166 ? 3.226 8.028 -17.249 1.00 49.88 166 ALA A CA 1
ATOM 1313 C C . ALA A 1 166 ? 2.342 9.185 -17.745 1.00 49.88 166 ALA A C 1
ATOM 1315 O O . ALA A 1 166 ? 1.284 9.449 -17.171 1.00 49.88 166 ALA A O 1
ATOM 1316 N N . ALA A 1 167 ? 2.797 9.899 -18.777 1.00 42.56 167 ALA A N 1
ATOM 1317 C CA . ALA A 1 167 ? 2.098 11.032 -19.378 1.00 42.56 167 ALA A CA 1
ATOM 1318 C C . ALA A 1 167 ? 0.596 10.745 -19.566 1.00 42.56 167 ALA A C 1
ATOM 1320 O O . ALA A 1 167 ? 0.251 9.728 -20.160 1.00 42.56 167 ALA A O 1
ATOM 1321 N N . ARG A 1 168 ? -0.256 11.641 -19.034 1.00 42.38 168 ARG A N 1
ATOM 1322 C CA . ARG A 1 168 ? -1.720 11.727 -19.211 1.00 42.38 168 ARG A CA 1
ATOM 1323 C C . ARG A 1 168 ? -2.356 10.476 -19.824 1.00 42.38 168 ARG A C 1
ATOM 1325 O O . ARG A 1 168 ? -2.481 10.382 -21.046 1.00 42.38 168 ARG A O 1
ATOM 1332 N N . ARG A 1 169 ? -2.898 9.582 -18.995 1.00 42.84 169 ARG A N 1
ATOM 1333 C CA . ARG A 1 169 ? -4.066 8.839 -19.472 1.00 42.84 169 ARG A CA 1
ATOM 1334 C C . ARG A 1 169 ? -5.207 9.842 -19.512 1.00 42.84 169 ARG A C 1
ATOM 1336 O O . ARG A 1 169 ? -5.603 10.367 -18.478 1.00 42.84 169 ARG A O 1
ATOM 1343 N N . VAL A 1 170 ? -5.642 10.185 -20.720 1.00 37.44 170 VAL A N 1
ATOM 1344 C CA . VAL A 1 170 ? -6.903 10.890 -20.938 1.00 37.44 170 VAL A CA 1
ATOM 1345 C C . VAL A 1 170 ? -7.969 10.020 -20.286 1.00 37.44 170 VAL A C 1
ATOM 1347 O O . VAL A 1 170 ? -8.280 8.945 -20.790 1.00 37.44 170 VAL A O 1
ATOM 1350 N N . SER A 1 171 ? -8.450 10.435 -19.119 1.00 40.44 171 SER A N 1
ATOM 1351 C CA . SER A 1 171 ? -9.701 9.936 -18.582 1.00 40.44 171 SER A CA 1
ATOM 1352 C C . SER A 1 171 ? -10.765 10.298 -19.610 1.00 40.44 171 SER A C 1
ATOM 1354 O O . SER A 1 171 ? -10.979 11.475 -19.905 1.00 40.44 171 SER A O 1
ATOM 1356 N N . GLU A 1 172 ? -11.365 9.278 -20.225 1.00 40.19 172 GLU A N 1
ATOM 1357 C CA . GLU A 1 172 ? -12.631 9.420 -20.929 1.00 40.19 172 GLU A CA 1
ATOM 1358 C C . GLU A 1 172 ? -13.606 10.058 -19.939 1.00 40.19 172 GLU A C 1
ATOM 1360 O O . GLU A 1 172 ? -14.111 9.414 -19.023 1.00 40.19 172 GLU A O 1
ATOM 1365 N N . PHE A 1 173 ? -13.794 11.371 -20.070 1.00 36.50 173 PHE A N 1
ATOM 1366 C CA . PHE A 1 173 ? -14.917 12.053 -19.463 1.00 36.50 173 PHE A CA 1
ATOM 1367 C C . PHE A 1 173 ? -16.165 11.408 -20.057 1.00 36.50 173 PHE A C 1
ATOM 1369 O O . PHE A 1 173 ? -16.417 11.529 -21.261 1.00 36.50 173 PHE A O 1
ATOM 1376 N N . ASP A 1 174 ? -16.904 10.703 -19.202 1.00 36.16 174 ASP A N 1
ATOM 1377 C CA . ASP A 1 174 ? -18.245 10.200 -19.461 1.00 36.16 174 ASP A CA 1
ATOM 1378 C C . ASP A 1 174 ? -19.034 11.241 -20.257 1.00 36.16 174 ASP A C 1
ATOM 1380 O O . ASP A 1 174 ? -19.442 12.291 -19.753 1.00 36.16 174 ASP A O 1
ATOM 1384 N N . SER A 1 175 ? -19.246 10.952 -21.537 1.00 39.81 175 SER A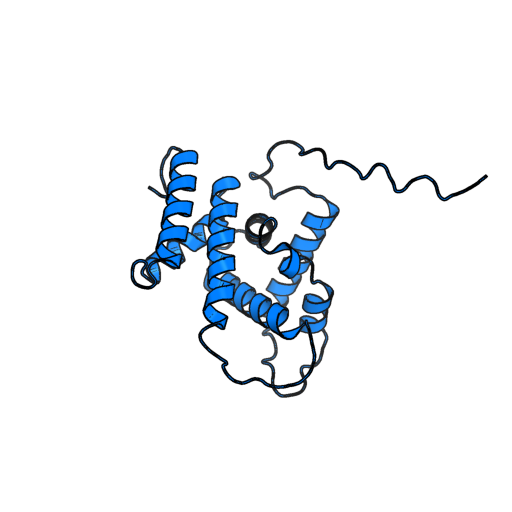 N 1
ATOM 1385 C CA . SER A 1 175 ? -19.918 11.843 -22.483 1.00 39.81 175 SER A CA 1
ATOM 1386 C C . SER A 1 175 ? -21.440 11.863 -22.289 1.00 39.81 175 SER A C 1
ATOM 1388 O O . SER A 1 175 ? -22.168 12.168 -23.225 1.00 39.81 175 SER A O 1
ATOM 1390 N N . ASN A 1 176 ? -21.941 11.535 -21.092 1.00 39.81 176 ASN A N 1
ATOM 1391 C CA . ASN A 1 176 ? -23.369 11.322 -20.838 1.00 39.81 176 ASN A CA 1
ATOM 1392 C C . ASN A 1 176 ? -23.955 12.094 -19.646 1.00 39.81 176 ASN A C 1
ATOM 1394 O O . ASN A 1 176 ? -25.101 11.841 -19.283 1.00 39.81 176 ASN A O 1
ATOM 1398 N N . LEU A 1 177 ? -23.251 13.077 -19.071 1.00 41.78 177 LEU A N 1
ATOM 1399 C CA . LEU A 1 177 ? -23.803 13.881 -17.964 1.00 41.78 177 LEU A CA 1
ATOM 1400 C C . LEU A 1 177 ? -24.102 15.354 -18.291 1.00 41.78 177 LEU A C 1
ATOM 1402 O O . LEU A 1 177 ? -24.173 16.178 -17.384 1.00 41.78 177 LEU A O 1
ATOM 1406 N N . PHE A 1 178 ? -24.320 15.702 -19.563 1.00 38.25 178 PHE A N 1
ATOM 1407 C CA . PHE A 1 178 ? -24.670 17.077 -19.956 1.00 38.25 178 PHE A CA 1
ATOM 1408 C C . PHE A 1 178 ? -25.827 17.163 -20.963 1.00 38.25 178 PHE A C 1
ATOM 1410 O O . PHE A 1 178 ? -25.736 17.853 -21.969 1.00 38.25 178 PHE A O 1
ATOM 1417 N N . VAL A 1 179 ? -26.958 16.503 -20.688 1.00 44.59 179 VAL A N 1
ATOM 1418 C CA . VAL A 1 179 ? -28.251 16.904 -21.286 1.00 44.59 179 VAL A CA 1
ATOM 1419 C C . VAL A 1 179 ? -29.366 16.806 -20.243 1.00 44.59 179 VAL A C 1
ATOM 1421 O O . VAL A 1 179 ? -30.315 16.055 -20.400 1.00 44.59 179 VAL A O 1
ATOM 1424 N N . CYS A 1 180 ? -29.240 17.551 -19.145 1.00 42.88 180 CYS A N 1
ATOM 1425 C CA . CYS A 1 180 ? -30.351 17.830 -18.229 1.00 42.88 180 CYS A CA 1
ATOM 1426 C C . CYS A 1 180 ? -30.139 19.192 -17.546 1.00 42.88 180 CYS A C 1
ATOM 1428 O O . CYS A 1 180 ? -29.964 19.254 -16.335 1.00 42.88 180 CYS A O 1
ATOM 1430 N N . ALA A 1 181 ? -30.124 20.287 -18.317 1.00 41.50 181 ALA A N 1
ATOM 1431 C CA . ALA A 1 181 ? -30.418 21.632 -17.805 1.00 41.50 181 ALA A CA 1
ATOM 1432 C C . ALA A 1 181 ? -30.647 22.649 -18.945 1.00 41.50 181 ALA A C 1
ATOM 1434 O O . ALA A 1 181 ? -29.697 23.153 -19.530 1.00 41.50 181 ALA A O 1
ATOM 1435 N N . GLY A 1 182 ? -31.920 22.974 -19.196 1.00 44.97 182 GLY A N 1
ATOM 1436 C CA . GLY A 1 182 ? -32.387 24.338 -19.487 1.00 44.97 182 GLY A CA 1
ATOM 1437 C C . GLY A 1 182 ? -32.152 24.937 -20.878 1.00 44.97 182 GLY A C 1
ATOM 1438 O O . GLY A 1 182 ? -31.158 25.618 -21.108 1.00 44.97 182 GLY A O 1
ATOM 1439 N N . THR A 1 183 ? -33.155 24.870 -21.754 1.00 42.31 183 THR A N 1
ATOM 1440 C CA . THR A 1 183 ? -34.115 25.974 -21.999 1.00 42.31 183 THR A CA 1
ATOM 1441 C C . THR A 1 183 ? -35.301 25.476 -22.813 1.00 42.31 183 THR A C 1
ATOM 1443 O O . THR A 1 183 ? -35.090 24.615 -23.694 1.00 42.31 183 THR A O 1
#

Secondary structure (DSSP, 8-state):
-TT-SSHHHHHHHHHHHHHHHHH-TTSS-HHHHHHHHHGGG-S-HHHHHHHHHHHHHHHHHTTSSS---------THHHHHHHHHHHHHHHHHT---S-HHHHHHHHHTTSHHHHT-HHHHHHHHHS---SSSPPPPHHHHHHHHHHHHHHHHHHHH-PPPTTT--S-------TTS-S-S--

pLDDT: mean 72.03, std 17.62, range [32.03, 91.12]

Radius of gyration: 18.63 Å; chains: 1; bounding box: 52×49×47 Å

Foldseek 3Di:
DLPDPDPVVVLVVLLVVLVCCVVPVPPADPVNLLVLLVQLLPLALSSNLSSLQSVVVVLVVVVVVDDPPPPDDDDPLVSLLSSLLVVLVCVVVNPPPRAPLSNCSSNCVPCVVSLPPVVSLVCLLPPPPDPPDDNDDPSSNVVSVSSNVSSVCCVPVVARDDSNDDDDPPDPPPPPDPDPDDD

Organism: Sphenodon punctatus (NCBI:txid8508)

InterPro domains:
  IPR039662 Cohesin subunit Scc3/SA [PTHR11199] (1-171)
  IPR056396 Cohesin subunit SCC3/SA, HEAT-repeats domain [PF24571] (102-171)